Protein AF-A0A3G9GVC2-F1 (afdb_monomer_lite)

Sequence (78 aa):
MNEVSRLYPAAIIRYRDGTVTQISMEWFDKMANEDVELLHYAICFHYKDEEREPISFAYGTKEELEEGITSLVEQLDL

pLDDT: mean 87.45, std 8.58, range [55.59, 95.88]

Structure (mmCIF, N/CA/C/O backbone):
data_AF-A0A3G9GVC2-F1
#
_entry.id   AF-A0A3G9GVC2-F1
#
loop_
_atom_site.group_PDB
_atom_site.id
_atom_site.type_symbol
_atom_site.label_atom_id
_atom_site.label_alt_id
_atom_site.label_comp_id
_atom_site.label_asym_id
_atom_site.label_entity_id
_atom_site.label_seq_id
_atom_site.pdbx_PDB_ins_code
_atom_site.Cartn_x
_atom_site.Cartn_y
_atom_site.Cartn_z
_atom_site.occupancy
_atom_site.B_iso_or_equiv
_atom_site.auth_seq_id
_atom_site.auth_comp_id
_atom_site.auth_asym_id
_atom_site.auth_atom_id
_atom_site.pdbx_PDB_model_num
ATOM 1 N N . MET A 1 1 ? 13.804 0.811 -14.531 1.00 58.56 1 MET A N 1
ATOM 2 C CA . MET A 1 1 ? 12.493 0.125 -14.433 1.00 58.56 1 MET A CA 1
ATOM 3 C C . MET A 1 1 ? 12.459 -1.311 -14.971 1.00 58.56 1 MET A C 1
ATOM 5 O O . MET A 1 1 ? 11.587 -2.050 -14.542 1.00 58.56 1 MET A O 1
ATOM 9 N N . ASN A 1 2 ? 13.381 -1.761 -15.837 1.00 66.88 2 ASN A N 1
ATOM 10 C CA . ASN A 1 2 ? 13.297 -3.100 -16.460 1.00 66.88 2 ASN A CA 1
ATOM 11 C C . ASN A 1 2 ? 13.384 -4.308 -15.506 1.00 66.88 2 ASN A C 1
ATOM 13 O O . ASN A 1 2 ? 13.090 -5.422 -15.938 1.00 66.88 2 ASN A O 1
ATOM 17 N N . GLU A 1 3 ? 13.748 -4.101 -14.240 1.00 81.25 3 GLU A N 1
ATOM 18 C CA . GLU A 1 3 ? 13.851 -5.145 -13.212 1.00 81.25 3 GLU A CA 1
ATOM 19 C C . GLU A 1 3 ? 12.618 -5.245 -12.308 1.00 81.25 3 GLU A C 1
ATOM 21 O O . GLU A 1 3 ? 12.502 -6.204 -11.554 1.00 81.25 3 GLU A O 1
ATOM 26 N N . VAL A 1 4 ? 11.698 -4.278 -12.365 1.00 82.31 4 VAL A N 1
ATOM 27 C CA . VAL A 1 4 ? 10.470 -4.296 -11.560 1.00 82.31 4 VAL A CA 1
ATOM 28 C C . VAL A 1 4 ? 9.435 -5.146 -12.292 1.00 82.31 4 VAL A C 1
ATOM 30 O O . VAL A 1 4 ? 9.173 -4.938 -13.478 1.00 82.31 4 VAL A O 1
ATOM 33 N N . SER A 1 5 ? 8.882 -6.143 -11.607 1.00 87.94 5 SER A N 1
ATOM 34 C CA . SER A 1 5 ? 7.797 -6.982 -12.114 1.00 87.94 5 SER A CA 1
ATOM 35 C C . SER A 1 5 ? 6.435 -6.370 -11.811 1.00 87.94 5 SER A C 1
ATOM 37 O O . SER A 1 5 ? 5.539 -6.441 -12.652 1.00 87.94 5 SER A O 1
ATOM 39 N N . ARG A 1 6 ? 6.270 -5.762 -10.628 1.00 87.44 6 ARG A N 1
ATOM 40 C CA . ARG A 1 6 ? 5.023 -5.118 -10.201 1.00 87.44 6 ARG A CA 1
ATOM 41 C C . ARG A 1 6 ? 5.308 -3.888 -9.350 1.00 87.44 6 ARG A C 1
ATOM 43 O O . ARG A 1 6 ? 6.202 -3.904 -8.509 1.00 87.44 6 ARG A O 1
ATOM 50 N N . LEU A 1 7 ? 4.496 -2.862 -9.562 1.00 89.88 7 LEU A N 1
ATOM 51 C CA . LEU A 1 7 ? 4.423 -1.653 -8.757 1.00 89.88 7 LEU A CA 1
ATOM 52 C C . LEU A 1 7 ? 2.949 -1.409 -8.449 1.00 89.88 7 LEU A C 1
ATOM 54 O O . LEU A 1 7 ? 2.158 -1.279 -9.383 1.00 89.88 7 LEU A O 1
ATOM 58 N N . TYR A 1 8 ? 2.567 -1.412 -7.175 1.00 90.94 8 TYR A N 1
ATOM 59 C CA . TYR A 1 8 ? 1.164 -1.250 -6.796 1.00 90.94 8 TYR A CA 1
ATOM 60 C C . TYR A 1 8 ? 0.996 -0.706 -5.372 1.00 90.94 8 TYR A C 1
ATOM 62 O O . TYR A 1 8 ? 1.837 -0.975 -4.511 1.00 90.94 8 TYR A O 1
ATOM 70 N N . PRO A 1 9 ? -0.096 0.030 -5.107 1.00 93.69 9 PRO A N 1
ATOM 71 C CA . PRO A 1 9 ? -0.481 0.405 -3.755 1.00 93.69 9 PRO A CA 1
ATOM 72 C C . PRO A 1 9 ? -1.113 -0.774 -2.999 1.00 93.69 9 PRO A C 1
ATOM 74 O O . PRO A 1 9 ? -1.872 -1.568 -3.567 1.00 93.69 9 PRO A O 1
ATOM 77 N N . ALA A 1 10 ? -0.839 -0.868 -1.702 1.00 93.94 10 ALA A N 1
ATOM 78 C CA . ALA A 1 10 ? -1.340 -1.914 -0.819 1.00 93.94 10 ALA A CA 1
ATOM 79 C C . ALA A 1 10 ? -1.651 -1.382 0.589 1.00 93.94 10 ALA A C 1
ATOM 81 O O . ALA A 1 10 ? -1.071 -0.396 1.038 1.00 93.94 10 ALA A O 1
ATOM 82 N N . ALA A 1 11 ? -2.536 -2.077 1.302 1.00 93.56 11 ALA A N 1
ATOM 83 C CA . ALA A 1 11 ? -2.633 -1.999 2.755 1.00 93.56 11 ALA A CA 1
ATOM 84 C C . ALA A 1 11 ? -1.735 -3.069 3.373 1.00 93.56 11 ALA A C 1
ATOM 86 O O . ALA A 1 11 ? -1.800 -4.240 2.991 1.00 93.56 11 ALA A O 1
ATOM 87 N N . ILE A 1 12 ? -0.935 -2.675 4.357 1.00 93.12 12 ILE A N 1
ATOM 88 C CA . ILE A 1 12 ? -0.236 -3.589 5.251 1.00 93.12 12 ILE A CA 1
ATOM 89 C C . ILE A 1 12 ? -1.149 -3.840 6.444 1.00 93.12 12 ILE A C 1
ATOM 91 O O . ILE A 1 12 ? -1.426 -2.932 7.229 1.00 93.12 12 ILE A O 1
ATOM 95 N N . ILE A 1 13 ? -1.618 -5.075 6.568 1.00 92.69 13 ILE A N 1
ATOM 96 C CA . ILE A 1 13 ? -2.550 -5.492 7.611 1.00 92.69 13 ILE A CA 1
ATOM 97 C C . ILE A 1 13 ? -1.911 -6.514 8.541 1.00 92.69 13 ILE A C 1
ATOM 99 O O . ILE A 1 13 ? -0.971 -7.221 8.170 1.00 92.69 13 ILE A O 1
ATOM 103 N N . ARG A 1 14 ? -2.468 -6.620 9.743 1.00 92.12 14 ARG A N 1
ATOM 104 C CA . ARG A 1 14 ? -2.182 -7.669 10.711 1.00 92.12 14 ARG A CA 1
ATOM 105 C C . ARG A 1 14 ? -3.457 -8.444 11.021 1.00 92.12 14 ARG A C 1
ATOM 107 O O . ARG A 1 14 ? -4.469 -7.861 11.400 1.00 92.12 14 ARG A O 1
ATOM 114 N N . TYR A 1 15 ? -3.393 -9.762 10.895 1.00 90.19 15 TYR A N 1
ATOM 115 C CA . TYR A 1 15 ? -4.444 -10.661 11.367 1.00 90.19 15 TYR A CA 1
ATOM 116 C C . TYR A 1 15 ? -4.323 -10.902 12.878 1.00 90.19 15 TYR A C 1
ATOM 118 O O . TYR A 1 15 ? -3.252 -10.739 13.464 1.00 90.19 15 TYR A O 1
ATOM 126 N N . ARG A 1 16 ? -5.405 -11.366 13.521 1.00 88.06 16 ARG A N 1
ATOM 127 C CA . ARG A 1 16 ? -5.406 -11.736 14.955 1.00 88.06 16 ARG A CA 1
ATOM 128 C C . ARG A 1 16 ? -4.305 -12.712 15.366 1.00 88.06 16 ARG A C 1
ATOM 130 O O . ARG A 1 16 ? -3.871 -12.681 16.513 1.00 88.06 16 ARG A O 1
ATOM 137 N N . ASP A 1 17 ? -3.890 -13.597 14.465 1.00 90.44 17 ASP A N 1
ATOM 138 C CA . ASP A 1 17 ? -2.832 -14.581 14.718 1.00 90.44 17 ASP A CA 1
ATOM 139 C C . ASP A 1 17 ? -1.417 -13.968 14.710 1.00 90.44 17 ASP A C 1
ATOM 141 O O . ASP A 1 17 ? -0.438 -14.667 14.964 1.00 90.44 17 ASP A O 1
ATOM 145 N N . GLY A 1 18 ? -1.307 -12.660 14.452 1.00 89.56 18 GLY A N 1
ATOM 146 C CA . GLY A 1 18 ? -0.052 -11.922 14.376 1.00 89.56 18 GLY A CA 1
ATOM 147 C C . GLY A 1 18 ? 0.569 -11.897 12.981 1.00 89.56 18 GLY A C 1
ATOM 148 O O . GLY A 1 18 ? 1.579 -11.217 12.793 1.00 89.56 18 GLY A O 1
ATOM 149 N N . THR A 1 19 ? -0.023 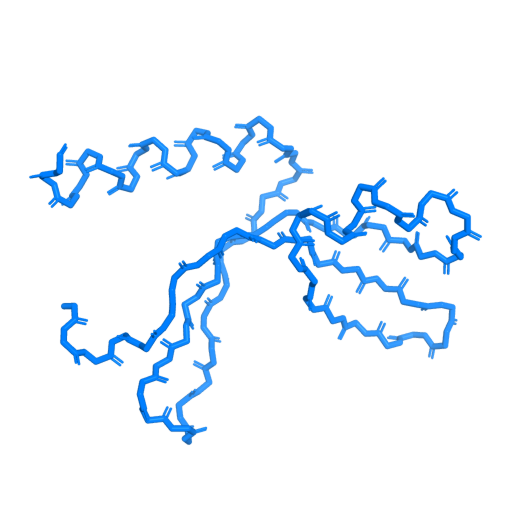-12.579 11.997 1.00 91.50 19 THR A N 1
ATOM 150 C CA . THR A 1 19 ? 0.456 -12.576 10.614 1.00 91.50 19 THR A CA 1
ATOM 151 C C . THR A 1 19 ? 0.318 -11.181 10.020 1.00 91.50 19 THR A C 1
ATOM 153 O O . THR A 1 19 ? -0.781 -10.630 9.951 1.00 91.50 19 THR A O 1
ATOM 156 N N . VAL A 1 20 ? 1.436 -10.619 9.561 1.00 91.69 20 VAL A N 1
ATOM 157 C CA . VAL A 1 20 ? 1.470 -9.342 8.841 1.00 91.69 20 VAL A CA 1
ATOM 158 C C . VAL A 1 20 ? 1.618 -9.619 7.355 1.00 91.69 20 VAL A C 1
ATOM 160 O O . VAL A 1 20 ? 2.512 -10.359 6.947 1.00 91.69 20 VAL A O 1
ATOM 163 N N . THR A 1 21 ? 0.746 -9.033 6.540 1.00 91.75 21 THR A N 1
ATOM 164 C CA . THR A 1 21 ? 0.805 -9.193 5.086 1.00 91.75 21 THR A CA 1
ATOM 165 C C . THR A 1 21 ? 0.342 -7.939 4.356 1.00 91.75 21 THR A C 1
ATOM 167 O O . THR A 1 21 ? -0.301 -7.061 4.930 1.00 91.75 21 THR A O 1
ATOM 170 N N . GLN A 1 22 ? 0.661 -7.881 3.069 1.00 91.00 22 GLN A N 1
ATOM 171 C CA . GLN A 1 22 ? 0.203 -6.853 2.147 1.00 91.00 22 GLN A CA 1
ATOM 172 C C . GLN A 1 22 ? -1.011 -7.350 1.358 1.00 91.00 22 GLN A C 1
ATOM 174 O O . GLN A 1 22 ? -1.003 -8.460 0.821 1.00 91.00 22 GLN A O 1
ATOM 179 N N . ILE A 1 23 ? -2.036 -6.515 1.233 1.00 90.12 23 ILE A N 1
ATOM 180 C CA . ILE A 1 23 ? -3.194 -6.779 0.378 1.00 90.12 23 ILE A CA 1
ATOM 181 C C . ILE A 1 23 ? -3.493 -5.570 -0.499 1.00 90.12 23 ILE A C 1
ATOM 183 O O . ILE A 1 23 ? -3.260 -4.426 -0.114 1.00 90.12 23 ILE A O 1
ATOM 187 N N . SER A 1 24 ? -4.008 -5.810 -1.704 1.00 87.06 24 SER A N 1
ATOM 188 C CA . SER A 1 24 ? -4.410 -4.721 -2.596 1.00 87.06 24 SER A CA 1
ATOM 189 C C . SER A 1 24 ? -5.512 -3.876 -1.961 1.00 87.06 24 SER A C 1
ATOM 191 O O . SER A 1 24 ? -6.387 -4.415 -1.278 1.00 87.06 24 SER A O 1
ATOM 193 N N . MET A 1 25 ? -5.532 -2.585 -2.276 1.00 86.50 25 MET A N 1
ATOM 194 C CA . MET A 1 25 ? -6.501 -1.648 -1.705 1.00 86.50 25 MET A CA 1
ATOM 195 C C . MET A 1 25 ? -7.959 -2.026 -1.984 1.00 86.50 25 MET A C 1
ATOM 197 O O . MET A 1 25 ? -8.781 -1.996 -1.077 1.00 86.50 25 MET A O 1
ATOM 201 N N . GLU A 1 26 ? -8.256 -2.516 -3.191 1.00 84.38 26 GLU A N 1
ATOM 202 C CA . GLU A 1 26 ? -9.607 -2.971 -3.554 1.00 84.38 26 GLU A CA 1
ATOM 203 C C . GLU A 1 26 ? -10.116 -4.138 -2.695 1.00 84.38 26 GLU A C 1
ATOM 205 O O . GLU A 1 26 ? -11.322 -4.305 -2.512 1.00 84.38 26 GLU A O 1
ATOM 210 N N . TRP A 1 27 ? -9.204 -4.986 -2.216 1.00 83.88 27 TRP A N 1
ATOM 211 C CA . TRP A 1 27 ? -9.540 -6.096 -1.328 1.00 83.88 27 TRP A CA 1
ATOM 212 C C . TRP A 1 27 ? -9.714 -5.617 0.106 1.00 83.88 27 TRP A C 1
ATOM 214 O O . TRP A 1 27 ? -10.675 -6.024 0.752 1.00 83.88 27 TRP A O 1
ATOM 224 N N . PHE A 1 28 ? -8.841 -4.722 0.572 1.00 85.75 28 PHE A N 1
ATOM 225 C CA . PHE A 1 28 ? -8.959 -4.123 1.900 1.00 85.75 28 PHE A CA 1
ATOM 226 C C . PHE A 1 28 ? -10.320 -3.436 2.088 1.00 85.75 28 PHE A C 1
ATOM 228 O O . PHE A 1 28 ? -11.010 -3.715 3.065 1.00 85.75 28 PHE A O 1
ATOM 235 N N . ASP A 1 29 ? -10.776 -2.667 1.095 1.00 83.25 29 ASP A N 1
ATOM 236 C CA . ASP A 1 29 ? -12.086 -2.001 1.129 1.00 83.25 29 ASP A CA 1
ATOM 237 C C . ASP A 1 29 ? -13.270 -2.992 1.214 1.00 83.25 29 ASP A C 1
ATOM 239 O O . ASP A 1 29 ? -14.338 -2.662 1.731 1.00 83.25 29 ASP A O 1
ATOM 243 N N . LYS A 1 30 ? -13.097 -4.231 0.729 1.00 82.56 30 LYS A N 1
ATOM 244 C CA . LYS A 1 30 ? -14.118 -5.296 0.780 1.00 82.56 30 LYS A CA 1
ATOM 245 C C . LYS A 1 30 ? -14.073 -6.121 2.066 1.00 82.56 30 LYS A C 1
ATOM 247 O O . LYS A 1 30 ? -15.067 -6.769 2.392 1.00 82.56 30 LYS A O 1
ATOM 252 N N . MET A 1 31 ? -12.967 -6.088 2.809 1.00 77.94 31 MET A N 1
ATOM 253 C CA . MET A 1 31 ? -12.761 -6.850 4.048 1.00 77.94 31 MET A CA 1
ATOM 254 C C . M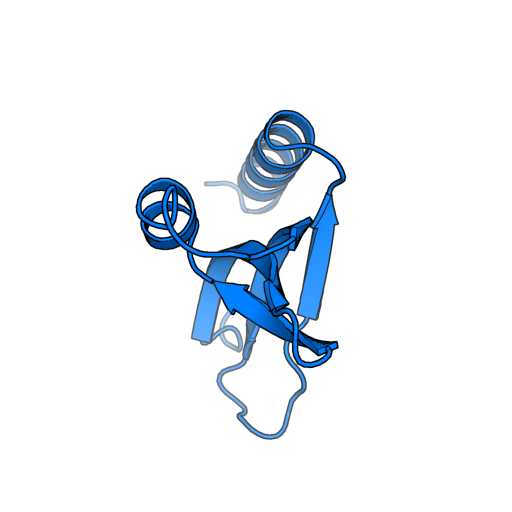ET A 1 31 ? -13.415 -6.203 5.280 1.00 77.94 31 MET A C 1
ATOM 256 O O . MET A 1 31 ? -13.069 -6.550 6.402 1.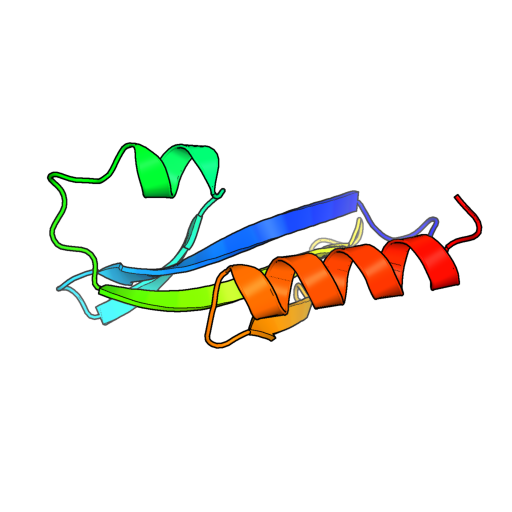00 77.94 31 MET A O 1
ATOM 260 N N . ALA A 1 32 ? -14.419 -5.334 5.105 1.00 60.22 32 ALA A N 1
ATOM 261 C CA . ALA A 1 32 ? -15.112 -4.619 6.187 1.00 60.22 32 ALA A CA 1
ATOM 262 C C . ALA A 1 32 ? -15.699 -5.514 7.306 1.00 60.22 32 ALA A C 1
ATOM 264 O O . ALA A 1 32 ? -16.099 -5.003 8.348 1.00 60.22 32 ALA A O 1
ATOM 265 N N . ASN A 1 33 ? -15.762 -6.835 7.097 1.00 64.00 33 ASN A N 1
ATOM 266 C CA . ASN A 1 33 ? -16.266 -7.823 8.053 1.00 64.00 33 ASN A CA 1
ATOM 267 C C . ASN A 1 33 ? -15.182 -8.741 8.649 1.00 64.00 33 ASN A C 1
ATOM 269 O O . ASN A 1 33 ? -15.514 -9.609 9.456 1.00 64.00 33 ASN A O 1
ATOM 273 N N . GLU A 1 34 ? -13.919 -8.611 8.241 1.00 74.19 34 GLU A N 1
ATOM 274 C CA . GLU A 1 34 ? -12.826 -9.421 8.779 1.00 74.19 34 GLU A CA 1
ATOM 275 C C . GLU A 1 34 ? -12.127 -8.706 9.938 1.00 74.19 34 GLU A C 1
ATOM 277 O O . GLU A 1 34 ? -11.999 -7.484 9.952 1.00 74.19 34 GLU A O 1
ATOM 282 N N . ASP A 1 35 ? -11.669 -9.477 10.928 1.00 79.62 35 ASP A N 1
ATOM 283 C CA . ASP A 1 35 ? -10.939 -8.932 12.072 1.00 79.62 35 ASP A CA 1
ATOM 284 C C . ASP A 1 35 ? -9.460 -8.755 11.716 1.00 79.62 35 ASP A C 1
ATOM 286 O O . ASP A 1 35 ? -8.599 -9.576 12.048 1.00 79.62 35 ASP A O 1
ATOM 290 N N . VAL A 1 36 ? -9.205 -7.694 10.957 1.00 86.81 36 VAL A N 1
ATOM 291 C CA . VAL A 1 36 ? -7.879 -7.289 10.499 1.00 86.81 36 VAL A CA 1
ATOM 292 C C . VAL A 1 36 ? -7.562 -5.885 11.001 1.00 86.81 36 VAL A C 1
ATOM 294 O O . VAL A 1 36 ? -8.383 -4.973 10.928 1.00 86.81 36 VAL A O 1
ATOM 297 N N . GLU A 1 37 ? -6.353 -5.708 11.523 1.00 90.19 37 GLU A N 1
ATOM 298 C CA . GLU A 1 37 ? -5.821 -4.412 11.935 1.00 90.19 37 GLU A CA 1
ATOM 299 C C . GLU A 1 37 ? -5.043 -3.813 10.761 1.00 90.19 37 GLU A C 1
ATOM 301 O O . GLU A 1 37 ? -4.064 -4.397 10.294 1.00 90.19 37 GLU A O 1
ATOM 306 N N . LEU A 1 38 ? -5.461 -2.645 10.273 1.00 91.56 38 LEU A N 1
ATOM 307 C CA . LEU A 1 38 ? -4.646 -1.876 9.337 1.00 91.56 38 LEU A CA 1
ATOM 308 C C . LEU A 1 38 ? -3.450 -1.287 10.085 1.00 91.56 38 LEU A C 1
ATOM 310 O O . LEU A 1 38 ? -3.632 -0.505 11.015 1.00 91.56 38 LEU A O 1
ATOM 314 N N . LEU A 1 39 ? -2.239 -1.634 9.650 1.00 92.56 39 LEU A N 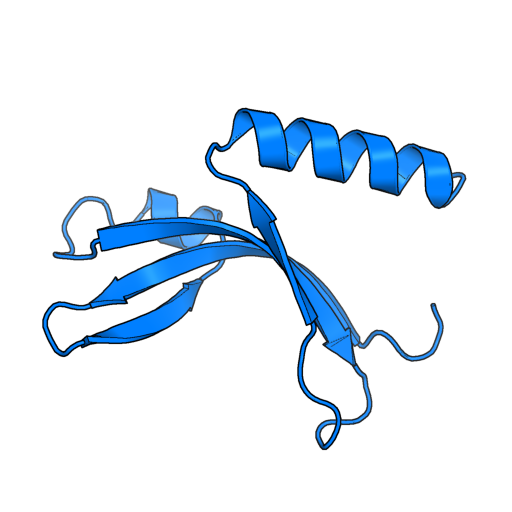1
ATOM 315 C CA . LEU A 1 39 ? -1.019 -1.032 10.174 1.00 92.56 39 LEU A CA 1
ATOM 316 C C . LEU A 1 39 ? -0.699 0.247 9.401 1.00 92.56 39 LEU A C 1
ATOM 318 O O . LEU A 1 39 ? -0.709 1.331 9.978 1.00 92.56 39 LEU A O 1
ATOM 322 N N . HIS A 1 40 ? -0.437 0.121 8.096 1.00 93.94 40 HIS A N 1
ATOM 323 C CA . HIS A 1 40 ? 0.018 1.214 7.232 1.00 93.94 40 HIS A CA 1
ATOM 324 C C . HIS A 1 40 ? -0.490 1.031 5.799 1.00 93.94 40 HIS A C 1
ATOM 326 O O . HIS A 1 40 ? -0.791 -0.084 5.371 1.00 93.94 40 HIS A O 1
ATOM 332 N N . TYR A 1 41 ? -0.512 2.112 5.032 1.00 94.88 41 TYR A N 1
ATOM 333 C CA . TYR A 1 41 ? -0.611 2.072 3.575 1.00 94.88 41 TYR A CA 1
ATOM 334 C C . TYR A 1 41 ? 0.788 1.950 2.975 1.00 94.88 41 TYR A C 1
ATOM 336 O O . TYR A 1 41 ? 1.755 2.344 3.617 1.00 94.88 41 TYR A O 1
ATOM 344 N N . ALA A 1 42 ? 0.941 1.402 1.772 1.00 95.38 42 ALA A N 1
ATOM 345 C CA . ALA A 1 42 ? 2.257 1.300 1.154 1.00 95.38 42 ALA A CA 1
ATOM 346 C C . ALA A 1 42 ? 2.236 1.310 -0.375 1.00 95.38 42 ALA A C 1
ATOM 348 O O . ALA A 1 42 ? 1.289 0.832 -0.995 1.00 95.38 42 ALA A O 1
ATOM 349 N N . ILE A 1 43 ? 3.329 1.787 -0.977 1.00 93.62 43 ILE A N 1
ATOM 350 C CA . ILE A 1 43 ? 3.677 1.501 -2.375 1.00 93.62 43 ILE A CA 1
ATOM 351 C C . ILE A 1 43 ? 4.659 0.331 -2.374 1.00 93.62 43 ILE A C 1
ATOM 353 O O . ILE A 1 43 ? 5.752 0.441 -1.813 1.00 93.62 43 ILE A O 1
ATOM 357 N N . CYS A 1 44 ? 4.283 -0.776 -3.012 1.00 91.94 44 CYS A N 1
ATOM 358 C CA . CYS A 1 44 ? 5.078 -1.998 -3.056 1.00 91.94 44 CYS A CA 1
ATOM 359 C C . CYS A 1 44 ? 5.744 -2.189 -4.422 1.00 91.94 44 CYS A C 1
ATOM 361 O O . CYS A 1 44 ? 5.101 -2.095 -5.469 1.00 91.94 44 CYS A O 1
ATOM 363 N N . PHE A 1 45 ? 7.033 -2.521 -4.390 1.00 90.81 45 PHE A N 1
ATOM 364 C CA . PHE A 1 45 ? 7.877 -2.842 -5.533 1.00 90.81 45 PHE A CA 1
ATOM 365 C C . PHE A 1 45 ? 8.268 -4.310 -5.462 1.00 90.81 45 PHE A C 1
ATOM 367 O O . PHE A 1 45 ? 8.994 -4.734 -4.563 1.00 90.81 45 PHE A O 1
ATOM 374 N N . HIS A 1 46 ? 7.807 -5.082 -6.437 1.00 89.19 46 HIS A N 1
ATOM 375 C CA . HIS A 1 46 ? 8.262 -6.448 -6.645 1.00 89.19 46 HIS A CA 1
ATOM 376 C C . HIS A 1 46 ? 9.234 -6.469 -7.809 1.00 89.19 46 HIS A C 1
ATOM 378 O O . HIS A 1 46 ? 8.987 -5.864 -8.856 1.00 89.19 46 HIS A O 1
ATOM 384 N N . TYR A 1 47 ? 10.330 -7.194 -7.641 1.00 89.12 47 TYR A N 1
ATOM 385 C CA . TYR A 1 47 ? 11.314 -7.390 -8.691 1.00 89.12 47 TYR A CA 1
ATOM 386 C C . TYR A 1 47 ? 10.958 -8.610 -9.540 1.00 89.12 47 TYR A C 1
ATOM 388 O O . TYR A 1 47 ? 10.114 -9.430 -9.178 1.00 89.12 47 TYR A O 1
ATOM 396 N N . LYS A 1 48 ? 11.531 -8.680 -10.739 1.00 89.31 48 LYS A N 1
ATOM 397 C CA . LYS A 1 48 ? 11.468 -9.871 -11.597 1.00 89.31 48 LYS A CA 1
ATOM 398 C C . LYS A 1 48 ? 12.326 -11.003 -11.050 1.00 89.31 48 LYS A C 1
ATOM 400 O O . LYS A 1 48 ? 12.036 -12.159 -11.325 1.00 89.31 48 LYS A O 1
ATOM 405 N N . ASP A 1 49 ? 13.373 -10.641 -10.323 1.00 89.81 49 ASP A N 1
ATOM 406 C CA . ASP A 1 49 ? 14.157 -11.566 -9.527 1.00 89.81 49 ASP A CA 1
ATOM 407 C C . ASP A 1 49 ? 13.371 -11.910 -8.256 1.00 89.81 49 ASP A C 1
ATOM 409 O O . ASP A 1 49 ? 13.138 -11.036 -7.420 1.00 89.81 49 ASP A O 1
ATOM 413 N N . GLU A 1 50 ? 12.918 -13.159 -8.155 1.00 83.06 50 GLU A N 1
ATOM 414 C CA . GLU A 1 50 ? 12.146 -13.660 -7.013 1.00 83.06 50 GLU A CA 1
ATOM 415 C C . GLU A 1 50 ? 13.007 -13.832 -5.752 1.00 83.06 50 GLU A C 1
ATOM 417 O O . GLU A 1 50 ? 12.458 -13.880 -4.653 1.00 83.06 50 GLU A O 1
ATOM 422 N N . GLU A 1 51 ? 14.338 -13.887 -5.883 1.00 86.50 51 GLU A N 1
ATOM 423 C CA . GLU A 1 51 ? 15.255 -13.947 -4.736 1.00 86.50 51 GLU A CA 1
ATOM 424 C C . GLU A 1 51 ? 15.458 -12.570 -4.093 1.00 86.50 51 GLU A C 1
ATOM 426 O O . GLU A 1 51 ? 15.916 -12.463 -2.952 1.00 86.50 51 GLU A O 1
ATOM 431 N N . ARG A 1 52 ? 15.103 -11.497 -4.808 1.00 85.88 52 ARG A N 1
ATOM 432 C CA . ARG A 1 52 ? 15.209 -10.134 -4.301 1.00 85.88 52 ARG A CA 1
ATOM 433 C C . ARG A 1 52 ? 13.985 -9.782 -3.466 1.00 85.88 52 ARG A C 1
ATOM 435 O O . ARG A 1 52 ? 12.858 -9.771 -3.960 1.00 85.88 52 ARG A O 1
ATOM 442 N N . GLU A 1 53 ? 14.230 -9.410 -2.213 1.00 85.50 53 GLU A N 1
ATOM 443 C CA . GLU A 1 53 ? 13.164 -8.994 -1.306 1.00 85.50 53 GLU A CA 1
ATOM 444 C C . GLU A 1 53 ? 12.372 -7.802 -1.880 1.00 85.50 53 GLU A C 1
ATOM 446 O O . GLU A 1 53 ? 12.970 -6.839 -2.385 1.00 85.50 53 GLU A O 1
ATOM 451 N N . PRO A 1 54 ? 11.027 -7.844 -1.824 1.00 85.38 54 PRO A N 1
ATOM 452 C CA . PRO A 1 54 ? 10.193 -6.707 -2.178 1.00 85.38 54 PRO A CA 1
ATOM 453 C C . PRO A 1 54 ? 10.530 -5.486 -1.324 1.00 85.38 54 PRO A C 1
ATOM 455 O O . PRO A 1 54 ? 10.828 -5.606 -0.136 1.00 85.38 54 PRO A O 1
ATOM 458 N N . ILE A 1 55 ? 10.416 -4.298 -1.912 1.00 90.38 55 ILE A N 1
ATOM 459 C CA . ILE A 1 55 ? 10.540 -3.043 -1.166 1.00 90.38 55 ILE A CA 1
ATOM 460 C C . ILE A 1 55 ? 9.158 -2.422 -1.033 1.00 90.38 55 ILE A C 1
ATOM 462 O O . ILE A 1 55 ? 8.439 -2.281 -2.020 1.00 90.38 55 ILE A O 1
ATOM 466 N N . SER A 1 56 ? 8.803 -2.012 0.179 1.00 90.88 56 SER A N 1
ATOM 467 C CA . SER A 1 56 ? 7.578 -1.268 0.455 1.00 90.88 56 SER A CA 1
ATOM 468 C C . SER A 1 56 ? 7.909 0.073 1.093 1.00 90.88 56 SER A C 1
ATOM 470 O O . SER A 1 56 ? 8.661 0.128 2.067 1.00 90.88 56 SER A O 1
ATOM 472 N N . PHE A 1 57 ? 7.305 1.139 0.585 1.00 93.81 57 PHE A N 1
ATOM 473 C CA . PHE A 1 57 ? 7.350 2.460 1.204 1.00 93.81 57 PHE A CA 1
ATOM 474 C C . PHE A 1 57 ? 6.042 2.668 1.946 1.00 93.81 57 PHE A C 1
ATOM 476 O O . PHE A 1 57 ? 4.997 2.687 1.304 1.00 93.81 57 PHE A O 1
ATOM 483 N N . ALA A 1 58 ? 6.104 2.740 3.276 1.00 94.38 58 ALA A N 1
ATOM 484 C CA . ALA A 1 58 ? 4.929 2.817 4.133 1.00 94.38 58 ALA A CA 1
ATOM 485 C C . ALA A 1 58 ? 4.504 4.269 4.408 1.00 94.38 58 ALA A C 1
ATOM 487 O O . ALA A 1 58 ? 5.347 5.151 4.563 1.00 94.38 58 ALA A O 1
ATOM 488 N N . TYR A 1 59 ? 3.196 4.469 4.525 1.00 95.88 59 TYR A N 1
ATOM 489 C CA . TYR A 1 59 ? 2.497 5.727 4.762 1.00 95.88 59 TYR A CA 1
ATOM 490 C C . TYR A 1 59 ? 1.468 5.519 5.878 1.00 95.88 59 TYR A C 1
ATOM 492 O O . TYR A 1 59 ? 0.863 4.447 5.993 1.00 95.88 59 TYR A O 1
ATOM 500 N N . GLY A 1 60 ? 1.284 6.523 6.729 1.00 92.50 60 GLY A N 1
ATOM 501 C CA . GLY A 1 60 ? 0.372 6.454 7.866 1.00 92.50 60 GLY A CA 1
ATOM 502 C C . GLY A 1 60 ? -1.089 6.584 7.450 1.00 92.50 60 GLY A C 1
ATOM 503 O O . GLY A 1 60 ? -1.954 5.938 8.043 1.00 92.50 60 GLY A O 1
ATOM 504 N N . THR A 1 61 ? -1.366 7.370 6.409 1.00 93.19 61 THR A N 1
ATOM 505 C CA . THR A 1 61 ? -2.724 7.583 5.893 1.00 93.19 61 THR A CA 1
ATOM 506 C C . THR A 1 61 ? -2.840 7.292 4.401 1.00 93.19 61 THR A C 1
ATOM 508 O O . THR A 1 61 ? -1.848 7.124 3.686 1.00 93.19 61 THR A O 1
ATOM 511 N N . LYS A 1 62 ? -4.086 7.209 3.925 1.00 91.50 62 LYS A N 1
ATOM 512 C CA . LYS A 1 62 ? -4.374 7.019 2.503 1.00 91.50 62 LYS A CA 1
ATOM 513 C C . LYS A 1 62 ? -3.991 8.262 1.700 1.00 91.50 62 LYS A C 1
ATOM 515 O O . LYS A 1 62 ? -3.468 8.138 0.602 1.00 91.50 62 LYS A O 1
ATOM 520 N N . GLU A 1 63 ? -4.205 9.443 2.267 1.00 94.31 63 GLU A N 1
ATOM 521 C CA . GLU A 1 63 ? -3.848 10.722 1.656 1.00 94.31 63 GLU A CA 1
ATOM 522 C C . GLU A 1 63 ? -2.328 10.832 1.460 1.00 94.31 63 GLU A C 1
ATOM 524 O O . GLU A 1 63 ? -1.874 11.182 0.376 1.00 94.31 63 GLU A O 1
ATOM 529 N N . GLU A 1 64 ? -1.532 10.434 2.459 1.00 95.56 64 GLU A N 1
ATOM 530 C CA . GLU A 1 64 ? -0.066 10.395 2.344 1.00 95.56 64 GLU A CA 1
ATOM 531 C C . GLU A 1 64 ? 0.403 9.417 1.253 1.00 95.56 64 GLU A C 1
ATOM 533 O O . GLU A 1 64 ? 1.355 9.699 0.522 1.00 95.56 64 GLU A O 1
ATOM 538 N N . LEU A 1 65 ? -0.278 8.273 1.110 1.00 94.81 65 LEU A N 1
ATOM 539 C CA . LEU A 1 65 ? -0.031 7.337 0.014 1.00 94.81 65 LEU A CA 1
ATOM 540 C C . LEU A 1 65 ? -0.325 7.988 -1.349 1.00 94.81 65 LEU A C 1
ATOM 542 O O . LEU A 1 65 ? 0.470 7.845 -2.276 1.00 94.81 65 LEU A O 1
ATOM 546 N N . GLU A 1 66 ? -1.449 8.691 -1.489 1.00 93.94 66 GLU A N 1
ATOM 547 C CA . GLU A 1 66 ? -1.838 9.376 -2.730 1.00 93.94 66 GLU A C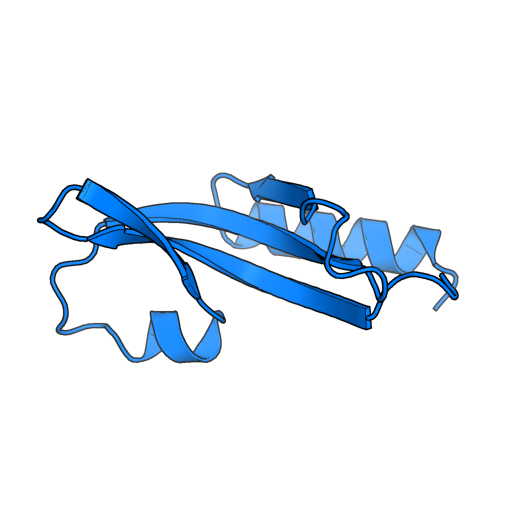A 1
ATOM 548 C C . GLU A 1 66 ? -0.855 10.500 -3.106 1.00 93.94 66 GLU A C 1
ATOM 550 O O . GLU A 1 66 ? -0.472 10.624 -4.275 1.00 93.94 66 GLU A O 1
ATOM 555 N N . GLU A 1 67 ? -0.367 11.263 -2.125 1.00 95.12 67 GLU A N 1
ATOM 556 C CA . GLU A 1 67 ? 0.713 12.242 -2.313 1.00 95.12 67 GLU A CA 1
ATOM 557 C C . GLU A 1 67 ? 2.012 11.562 -2.768 1.00 95.12 67 GLU A C 1
ATOM 559 O O . GLU A 1 67 ? 2.659 12.009 -3.721 1.00 95.12 67 GLU A O 1
ATOM 564 N N . GLY A 1 68 ? 2.367 10.435 -2.143 1.00 93.44 68 GLY A N 1
ATOM 565 C CA . GLY A 1 68 ? 3.525 9.628 -2.523 1.00 93.44 68 GLY A CA 1
ATOM 566 C C . GLY A 1 68 ? 3.441 9.099 -3.956 1.00 93.44 68 GLY A C 1
ATOM 567 O O . GLY A 1 68 ? 4.424 9.161 -4.696 1.00 93.44 68 GLY A O 1
ATOM 568 N N . ILE A 1 69 ? 2.263 8.628 -4.379 1.00 92.44 69 ILE A N 1
ATOM 569 C CA . ILE A 1 69 ? 2.010 8.191 -5.759 1.00 92.44 69 ILE A CA 1
ATOM 570 C C . ILE A 1 69 ? 2.145 9.371 -6.723 1.00 92.44 69 ILE A C 1
ATOM 572 O O . ILE A 1 69 ? 2.790 9.229 -7.758 1.00 92.44 69 ILE A O 1
ATOM 576 N N . THR A 1 70 ? 1.584 10.532 -6.382 1.00 92.62 70 THR A N 1
ATOM 577 C CA . THR A 1 70 ? 1.676 11.742 -7.214 1.00 92.62 70 THR A CA 1
ATOM 578 C C . THR A 1 70 ? 3.134 12.147 -7.430 1.00 92.62 70 THR A C 1
ATOM 580 O O . THR A 1 70 ? 3.567 12.306 -8.569 1.00 92.62 70 THR A O 1
ATOM 583 N N . SER A 1 71 ? 3.928 12.196 -6.356 1.00 91.50 71 SER A N 1
ATOM 584 C CA . SER A 1 71 ? 5.364 12.486 -6.446 1.00 91.50 71 SER A CA 1
ATOM 585 C C . SER A 1 71 ? 6.129 11.435 -7.258 1.00 91.50 71 SER A C 1
ATOM 587 O O . SER A 1 71 ? 7.073 11.762 -7.978 1.00 91.50 71 SER A O 1
ATOM 589 N N . LEU A 1 72 ? 5.736 10.161 -7.165 1.00 89.94 72 LEU A N 1
ATOM 590 C CA . LEU A 1 72 ? 6.342 9.094 -7.957 1.00 89.94 72 LEU A CA 1
ATOM 591 C C . LEU A 1 72 ? 6.042 9.262 -9.452 1.00 89.94 72 LEU A C 1
ATOM 593 O O . LEU A 1 72 ? 6.933 9.052 -10.269 1.00 89.94 72 LEU A O 1
ATOM 597 N N . VAL A 1 73 ? 4.817 9.651 -9.812 1.00 89.75 73 VAL A N 1
ATOM 598 C CA . VAL A 1 73 ? 4.432 9.932 -11.204 1.00 89.75 73 VAL A CA 1
ATOM 599 C C . VAL A 1 73 ? 5.267 11.081 -11.772 1.00 89.75 73 VAL A C 1
ATOM 601 O O . VAL A 1 73 ? 5.845 10.922 -12.844 1.00 89.75 73 VAL A O 1
ATOM 604 N N . GLU A 1 74 ? 5.426 12.177 -11.024 1.00 90.06 74 GLU A N 1
ATOM 605 C CA . GLU A 1 74 ? 6.270 13.315 -11.424 1.00 90.06 74 GLU A CA 1
ATOM 606 C C . GLU A 1 74 ? 7.733 12.910 -11.671 1.00 90.06 74 GLU A C 1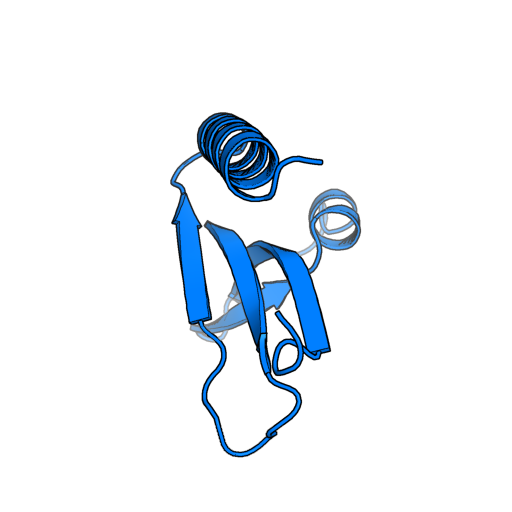
ATOM 608 O O . GLU A 1 74 ? 8.378 13.415 -12.587 1.00 90.06 74 GLU A O 1
ATOM 613 N N . GLN A 1 75 ? 8.269 11.975 -10.881 1.00 86.25 75 GLN A N 1
ATOM 614 C CA . GLN A 1 75 ? 9.639 11.471 -11.045 1.00 86.25 75 GLN A CA 1
ATOM 615 C C . GLN A 1 75 ? 9.804 10.501 -12.220 1.00 86.25 75 GLN A C 1
ATOM 617 O O . GLN A 1 75 ? 10.917 10.319 -12.716 1.00 86.25 75 GLN A O 1
ATOM 622 N N . LEU A 1 76 ? 8.723 9.838 -12.629 1.00 82.50 76 LEU A N 1
ATOM 623 C CA . LEU A 1 76 ? 8.723 8.880 -13.732 1.00 82.50 76 LEU A CA 1
ATOM 624 C C . LEU A 1 76 ? 8.482 9.538 -15.096 1.00 82.50 76 LEU A C 1
ATOM 626 O O . LEU A 1 76 ? 8.571 8.835 -16.102 1.00 82.50 76 LEU A O 1
ATOM 630 N N . ASP A 1 77 ? 8.249 10.855 -15.124 1.00 67.25 77 ASP A N 1
ATOM 631 C CA . ASP A 1 77 ? 8.014 11.649 -16.338 1.00 67.25 77 ASP A CA 1
ATOM 632 C C . ASP A 1 77 ? 6.859 11.062 -17.187 1.00 67.25 77 ASP A C 1
ATOM 634 O O . ASP A 1 77 ? 6.953 10.933 -18.411 1.00 67.25 77 ASP A O 1
ATOM 638 N N . LEU A 1 78 ? 5.794 10.618 -16.499 1.00 55.59 78 LEU A N 1
ATOM 639 C CA . LEU A 1 78 ? 4.564 10.044 -17.069 1.00 55.59 78 LEU A CA 1
ATOM 640 C C . LEU A 1 78 ? 3.470 11.095 -17.279 1.00 55.59 78 LEU A C 1
ATOM 642 O O . LEU A 1 78 ? 3.302 11.966 -16.398 1.00 55.59 78 LEU A O 1
#

Foldseek 3Di:
DVFWPDKAKWFFKAAPVRDTDTDHPVVVVVVPPHRIHGDWIWTWTDTPPPVDDIDIDTHHDPVRVVVVVVVVCVVVVD

Radius of gyration: 13.58 Å; chains: 1; bounding box: 32×28×32 Å

Secondary structure (DSSP, 8-state):
-TTEEEEEEEEEEEETTS-EEEEEHHHHTT-TTS-EEEEEEEEEEEESSTTSPPEEEEESSHHHHHHHHHHHHHHHT-